Protein AF-A0A387BN02-F1 (afdb_monomer)

Solvent-accessible surface area (backbone atoms only — not comparable to full-atom values): 6716 Å² total; per-residue (Å²): 139,79,47,99,91,44,50,70,67,54,54,50,50,49,67,75,68,47,55,50,76,36,75,67,28,31,72,78,34,72,42,34,80,57,55,73,64,56,54,51,51,47,51,51,52,38,50,50,50,48,59,57,44,62,76,36,76,44,39,81,69,71,42,88,73,80,76,70,74,88,52,70,78,57,78,78,86,71,84,74,79,88,69,80,93,71,60,70,68,62,51,52,56,58,70,68,49,71,97,58,87,82,85,127

Secondary structure (DSSP, 8-state):
--BTTB-HHHHHHHHHHS-TTSHHHHHH-GGGGS-HHHHHHHHHHHHHHHHHHTTSHHHHTT-SPPPPPPPTT--------------HHHHHHHHHS-SS----

Structure (mmCIF, N/CA/C/O backbone):
data_AF-A0A387BN02-F1
#
_entry.id   AF-A0A387BN02-F1
#
loop_
_atom_site.group_PDB
_atom_site.id
_atom_site.type_symbol
_atom_site.label_atom_id
_atom_site.label_alt_id
_atom_site.label_comp_id
_atom_site.label_asym_id
_atom_site.label_entity_id
_atom_site.label_seq_id
_atom_site.pdbx_PDB_ins_code
_atom_site.Cartn_x
_atom_site.Cartn_y
_atom_site.Cartn_z
_atom_site.occupancy
_atom_site.B_iso_or_equiv
_atom_site.auth_seq_id
_atom_site.auth_comp_id
_atom_site.auth_asym_id
_atom_site.auth_atom_id
_atom_site.pdbx_PDB_model_num
ATOM 1 N N . MET A 1 1 ? 18.598 7.132 -33.944 1.00 47.81 1 MET A N 1
ATOM 2 C CA . MET A 1 1 ? 17.642 6.025 -33.724 1.00 47.81 1 MET A CA 1
ATOM 3 C C . MET A 1 1 ? 16.966 5.748 -35.059 1.00 47.81 1 MET A C 1
ATOM 5 O O . MET A 1 1 ? 16.330 6.658 -35.571 1.00 47.81 1 MET A O 1
ATOM 9 N N . GLY A 1 2 ? 17.218 4.589 -35.678 1.00 55.78 2 GLY A N 1
ATOM 10 C CA . GLY A 1 2 ? 16.940 4.344 -37.105 1.00 55.78 2 GLY A CA 1
ATOM 11 C C . GLY A 1 2 ? 18.195 4.359 -37.991 1.00 55.78 2 GLY A C 1
ATOM 12 O O . GLY A 1 2 ? 18.155 4.852 -39.112 1.00 55.78 2 GLY A O 1
ATOM 13 N N . THR A 1 3 ? 19.323 3.872 -37.471 1.00 62.56 3 THR A N 1
ATOM 14 C CA . THR A 1 3 ? 20.567 3.678 -38.235 1.00 62.56 3 THR A CA 1
ATOM 15 C C . THR A 1 3 ? 20.847 2.173 -38.372 1.00 62.56 3 THR A C 1
ATOM 17 O O . THR A 1 3 ? 20.287 1.397 -37.596 1.00 62.56 3 THR A O 1
ATOM 20 N N . PRO A 1 4 ? 21.699 1.719 -39.313 1.00 68.62 4 PRO A N 1
ATOM 21 C CA . PRO A 1 4 ? 21.951 0.288 -39.540 1.00 68.62 4 PRO A CA 1
ATOM 22 C C . PRO A 1 4 ? 22.462 -0.482 -38.310 1.00 68.62 4 PRO A C 1
ATOM 24 O O . PRO A 1 4 ? 22.396 -1.704 -38.286 1.00 68.62 4 PRO A O 1
ATOM 27 N N . GLN A 1 5 ? 22.984 0.222 -37.301 1.00 71.88 5 GLN A N 1
ATOM 28 C CA . GLN A 1 5 ? 23.555 -0.355 -36.082 1.00 71.88 5 GLN A CA 1
ATOM 29 C C . GLN A 1 5 ? 22.517 -0.644 -34.986 1.00 71.88 5 GLN A C 1
ATOM 31 O O . GLN A 1 5 ? 22.807 -1.419 -34.082 1.00 71.88 5 GLN A O 1
ATOM 36 N N . VAL A 1 6 ? 21.337 -0.012 -35.032 1.00 79.69 6 VAL A N 1
ATOM 37 C CA . VAL A 1 6 ? 20.256 -0.233 -34.059 1.00 79.69 6 VAL A CA 1
ATOM 38 C C . VAL A 1 6 ? 18.938 -0.271 -34.815 1.00 79.69 6 VAL A C 1
ATOM 40 O O . VAL A 1 6 ? 18.408 0.770 -35.227 1.00 79.69 6 VAL A O 1
ATOM 43 N N . SER A 1 7 ? 18.411 -1.478 -35.005 1.00 86.88 7 SER A N 1
ATOM 44 C CA . SER A 1 7 ? 17.123 -1.657 -35.659 1.00 86.88 7 SER A CA 1
ATOM 45 C C . SER A 1 7 ? 15.990 -1.205 -34.735 1.00 86.88 7 SER A C 1
ATOM 47 O O . SER A 1 7 ? 16.099 -1.214 -33.508 1.00 86.88 7 SER A O 1
ATOM 49 N N . TRP A 1 8 ? 14.841 -0.858 -35.314 1.00 83.12 8 TRP A N 1
ATOM 50 C CA . TRP A 1 8 ? 13.627 -0.598 -34.531 1.00 83.12 8 TRP A CA 1
ATOM 51 C C . TRP A 1 8 ? 13.207 -1.788 -33.665 1.00 83.12 8 TRP A C 1
ATOM 53 O O . TRP A 1 8 ? 12.593 -1.605 -32.616 1.00 83.12 8 TRP A O 1
ATOM 63 N N . ARG A 1 9 ? 13.573 -3.002 -34.084 1.00 87.06 9 ARG A N 1
ATOM 64 C CA . ARG A 1 9 ? 13.324 -4.226 -33.330 1.00 87.06 9 ARG A CA 1
ATOM 65 C C . ARG A 1 9 ? 14.180 -4.286 -32.065 1.00 87.06 9 ARG A C 1
ATOM 67 O O . ARG A 1 9 ? 13.671 -4.711 -31.036 1.00 87.06 9 ARG A O 1
ATOM 74 N N . ASP A 1 10 ? 15.414 -3.791 -32.123 1.00 86.75 10 ASP A N 1
ATOM 75 C CA . ASP A 1 10 ? 16.316 -3.713 -30.968 1.00 86.75 10 ASP A CA 1
ATOM 76 C C . ASP A 1 10 ? 15.850 -2.647 -29.976 1.00 86.75 10 ASP A C 1
ATOM 78 O O . ASP A 1 10 ? 15.849 -2.884 -28.773 1.00 86.75 10 ASP A O 1
ATOM 82 N N . VAL A 1 11 ? 15.365 -1.501 -30.469 1.00 83.38 11 VAL A N 1
ATOM 83 C CA . VAL A 1 11 ? 14.740 -0.478 -29.612 1.00 83.38 11 VAL A CA 1
ATOM 84 C C . VAL A 1 11 ? 13.518 -1.055 -28.908 1.00 83.38 11 VAL A C 1
ATOM 86 O O . VAL A 1 11 ? 13.389 -0.922 -27.694 1.00 83.38 11 VAL A O 1
ATOM 89 N N . TRP A 1 12 ? 12.642 -1.739 -29.647 1.00 85.06 12 TRP A N 1
ATOM 90 C CA . TRP A 1 12 ? 11.482 -2.390 -29.050 1.00 8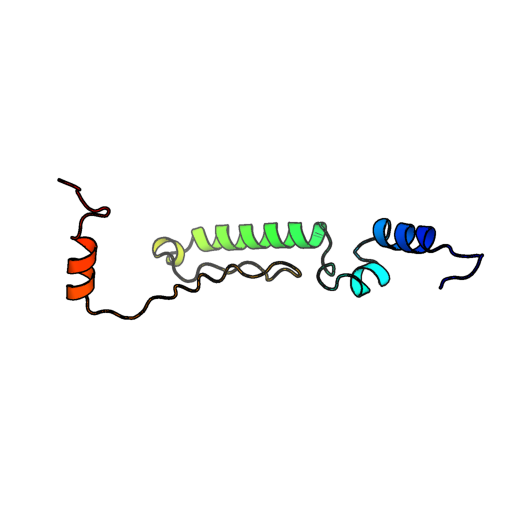5.06 12 TRP A CA 1
ATOM 91 C C . TRP A 1 12 ? 11.904 -3.435 -28.012 1.00 85.06 12 TRP A C 1
ATOM 93 O O . TRP A 1 12 ? 11.423 -3.3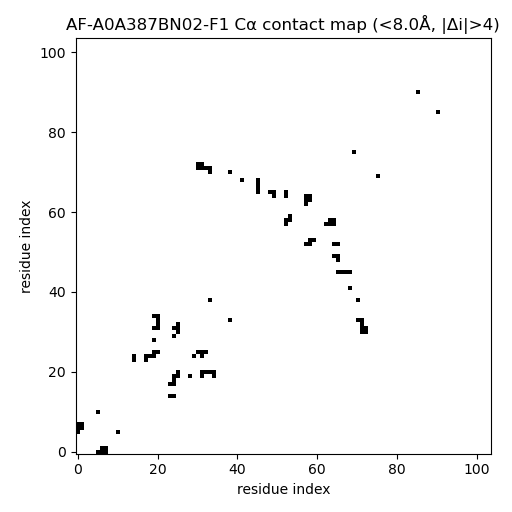82 -26.882 1.00 85.06 12 TRP A O 1
ATOM 103 N N . ALA A 1 13 ? 12.861 -4.308 -28.342 1.00 87.12 13 ALA A N 1
ATOM 104 C CA . ALA A 1 13 ? 13.393 -5.316 -27.427 1.00 87.12 13 ALA A CA 1
ATOM 105 C C . ALA A 1 13 ? 13.952 -4.684 -26.142 1.00 87.12 13 ALA A C 1
ATOM 107 O O . ALA A 1 13 ? 13.639 -5.150 -25.046 1.00 87.12 13 ALA A O 1
ATOM 108 N N . LEU A 1 14 ? 14.702 -3.585 -26.254 1.00 84.12 14 LEU A N 1
ATOM 109 C CA . LEU A 1 14 ? 15.203 -2.832 -25.104 1.00 84.12 14 LEU A CA 1
ATOM 110 C C . LEU A 1 14 ? 14.063 -2.273 -24.255 1.00 84.12 14 LEU A C 1
ATOM 112 O O . LEU A 1 14 ? 14.138 -2.359 -23.037 1.00 84.12 14 LEU A O 1
ATOM 116 N N . THR A 1 15 ? 12.991 -1.753 -24.860 1.00 81.62 15 THR A N 1
ATOM 117 C CA . THR A 1 15 ? 11.853 -1.215 -24.093 1.00 81.62 15 THR A CA 1
ATOM 118 C C . THR A 1 15 ? 11.068 -2.288 -23.339 1.00 81.62 15 THR A C 1
ATOM 120 O O . THR A 1 15 ? 10.639 -2.028 -22.220 1.00 81.62 15 THR A O 1
ATOM 123 N N . VAL A 1 16 ? 10.906 -3.495 -23.900 1.00 82.94 16 VAL A N 1
ATOM 124 C CA . VAL A 1 16 ? 10.143 -4.577 -23.241 1.00 82.94 16 VAL A CA 1
ATOM 125 C C . VAL A 1 16 ? 10.963 -5.389 -22.242 1.00 82.94 16 VAL A C 1
ATOM 127 O O . VAL A 1 16 ? 10.388 -5.996 -21.344 1.00 82.94 16 VAL A O 1
ATOM 130 N N . THR A 1 17 ? 12.290 -5.414 -22.386 1.00 85.75 17 THR A N 1
ATOM 131 C CA . THR A 1 17 ? 13.195 -6.123 -21.460 1.00 85.75 17 THR A CA 1
ATOM 132 C C . THR A 1 17 ? 13.800 -5.218 -20.391 1.00 85.75 17 THR A C 1
ATOM 134 O O . THR A 1 17 ? 14.447 -5.716 -19.470 1.00 85.75 17 THR A O 1
ATOM 137 N N . CYS A 1 18 ? 13.603 -3.901 -20.497 1.00 85.56 18 CYS A N 1
ATOM 138 C CA . CYS A 1 18 ? 14.121 -2.948 -19.528 1.00 85.56 18 CYS A CA 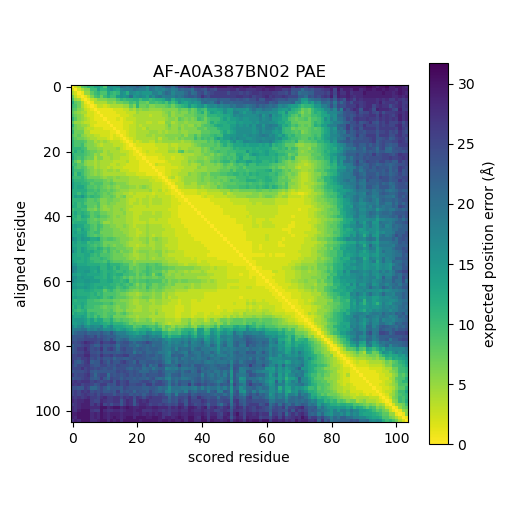1
ATOM 139 C C . CYS A 1 18 ? 13.572 -3.222 -18.126 1.00 85.56 18 CYS A C 1
ATOM 141 O O . CYS A 1 18 ? 12.382 -3.498 -17.965 1.00 85.56 18 CYS A O 1
ATOM 143 N N . ASP A 1 19 ? 14.414 -3.062 -17.103 1.00 83.88 19 ASP A N 1
ATOM 144 C CA . ASP A 1 19 ? 13.930 -3.023 -15.725 1.00 83.88 19 ASP A CA 1
ATOM 145 C C . ASP A 1 19 ? 12.933 -1.850 -15.583 1.00 83.88 19 ASP A C 1
ATOM 147 O O . ASP A 1 19 ? 13.296 -0.709 -15.908 1.00 83.88 19 ASP A O 1
ATOM 151 N N . PRO A 1 20 ? 11.698 -2.087 -15.102 1.00 80.62 20 PRO A N 1
ATOM 152 C CA . PRO A 1 20 ? 10.711 -1.036 -14.867 1.00 80.62 20 PRO A CA 1
ATOM 153 C C . PRO A 1 20 ? 11.204 0.104 -13.965 1.00 80.62 20 PRO A C 1
ATOM 155 O O . PRO A 1 20 ? 10.720 1.225 -14.104 1.00 80.62 20 PRO A O 1
ATOM 158 N N . GLN A 1 21 ? 12.152 -0.171 -13.060 1.00 82.06 21 GLN A N 1
ATOM 159 C CA . GLN A 1 21 ? 12.757 0.819 -12.155 1.00 82.06 21 GLN A CA 1
ATOM 160 C C . GLN A 1 21 ? 13.962 1.552 -12.764 1.00 82.06 21 GLN A C 1
ATOM 162 O O . GLN A 1 21 ? 14.518 2.457 -12.140 1.00 82.06 21 GLN A O 1
ATOM 167 N N . SER A 1 22 ? 14.414 1.164 -13.958 1.00 85.31 22 SER A N 1
ATOM 168 C CA . SER A 1 22 ? 15.508 1.866 -14.634 1.00 85.31 22 SER A CA 1
ATOM 169 C C . SER A 1 22 ? 15.082 3.286 -15.047 1.00 85.31 22 SER A C 1
ATOM 171 O O . SER A 1 22 ? 13.890 3.543 -15.236 1.00 85.31 22 SER A O 1
ATOM 173 N N . PRO A 1 23 ? 16.028 4.216 -15.284 1.00 85.12 23 PRO A N 1
ATOM 174 C CA . PRO A 1 23 ? 15.694 5.560 -15.761 1.00 85.12 23 PRO A CA 1
ATOM 175 C C . PRO A 1 23 ? 14.847 5.565 -17.043 1.00 85.12 23 PRO A C 1
ATOM 177 O O . PRO A 1 23 ? 13.974 6.416 -17.202 1.00 85.12 23 PRO A O 1
ATOM 180 N N . LEU A 1 24 ? 15.070 4.595 -17.940 1.00 86.06 24 LEU A N 1
ATOM 181 C CA . LEU A 1 24 ? 14.272 4.432 -19.156 1.00 86.06 24 LEU A CA 1
ATOM 182 C C . LEU A 1 24 ? 12.855 3.935 -18.833 1.00 86.06 24 LEU A C 1
ATOM 184 O O . LEU A 1 24 ? 11.887 4.476 -19.363 1.00 86.06 24 LEU A O 1
ATOM 188 N N . GLY A 1 25 ? 12.725 2.949 -17.941 1.00 84.88 25 GLY A N 1
ATOM 189 C CA . GLY A 1 25 ? 11.433 2.431 -17.483 1.00 84.88 25 GLY A CA 1
ATOM 190 C C . GLY A 1 25 ? 10.574 3.502 -16.805 1.00 84.88 25 GLY A C 1
ATOM 191 O O . GLY A 1 25 ? 9.390 3.628 -17.114 1.00 84.88 25 GLY A O 1
ATOM 192 N N . LEU A 1 26 ? 11.187 4.342 -15.968 1.00 85.56 26 LEU A N 1
ATOM 193 C CA . LEU A 1 26 ? 10.519 5.466 -15.306 1.00 85.56 26 LEU A CA 1
ATOM 194 C C . LEU A 1 26 ? 10.108 6.570 -16.284 1.00 85.56 26 LEU A C 1
ATOM 196 O O . LEU A 1 26 ? 9.035 7.152 -16.134 1.00 85.56 26 LEU A O 1
ATOM 200 N N . ALA A 1 27 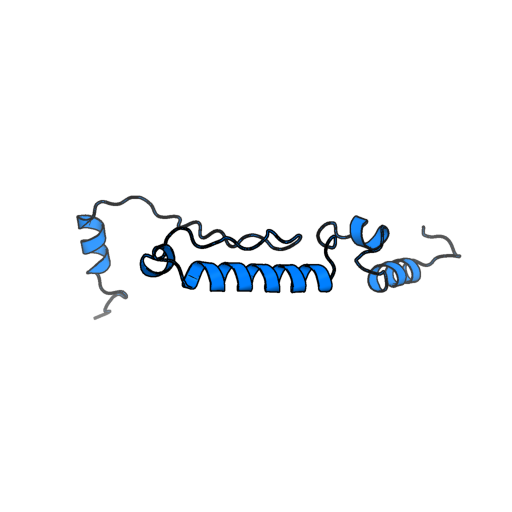? 10.929 6.847 -17.302 1.00 86.88 27 ALA A N 1
ATOM 201 C CA . ALA A 1 27 ? 10.581 7.805 -18.350 1.00 86.88 27 ALA A CA 1
ATOM 202 C C . ALA A 1 27 ? 9.395 7.323 -19.204 1.00 86.88 27 ALA A C 1
ATOM 204 O O . ALA A 1 27 ? 8.548 8.124 -19.595 1.00 86.88 27 ALA A O 1
ATOM 205 N N . LEU A 1 28 ? 9.320 6.016 -19.478 1.00 86.12 28 LEU A N 1
ATOM 206 C CA . LEU A 1 28 ? 8.225 5.400 -20.234 1.00 86.12 28 LEU A CA 1
ATOM 207 C C . LEU A 1 28 ? 6.946 5.238 -19.406 1.00 86.12 28 LEU A C 1
ATOM 209 O O . LEU A 1 28 ? 5.844 5.222 -19.953 1.00 86.12 28 LEU A O 1
ATOM 213 N N . SER A 1 29 ? 7.072 5.057 -18.096 1.00 84.19 29 SER A N 1
ATOM 214 C CA . SER A 1 29 ? 5.953 4.810 -17.192 1.00 84.19 29 SER A CA 1
ATOM 215 C C . SER A 1 29 ? 6.261 5.402 -15.816 1.00 84.19 29 SER A C 1
ATOM 217 O O . SER A 1 29 ? 6.807 4.709 -14.956 1.00 84.19 29 SER A O 1
ATOM 219 N N . PRO A 1 30 ? 5.876 6.667 -15.565 1.00 82.25 30 PRO A N 1
ATOM 220 C CA . PRO A 1 30 ? 6.149 7.342 -14.293 1.00 82.25 30 PRO A CA 1
ATOM 221 C C . PRO A 1 30 ? 5.393 6.724 -13.107 1.00 82.25 30 PRO A C 1
ATOM 223 O O . PRO A 1 30 ? 5.683 7.027 -11.955 1.00 82.25 30 PRO A O 1
ATOM 226 N N . ASP A 1 31 ? 4.441 5.828 -13.366 1.00 82.56 31 ASP A N 1
ATOM 227 C CA . ASP A 1 31 ? 3.758 5.038 -12.343 1.00 82.56 31 ASP A CA 1
ATOM 228 C C . ASP A 1 31 ? 4.620 3.887 -11.794 1.00 82.56 31 ASP A C 1
ATOM 230 O O . ASP A 1 31 ? 4.347 3.378 -10.707 1.00 82.56 31 ASP A O 1
ATOM 234 N N . ASN A 1 32 ? 5.701 3.514 -12.487 1.00 83.44 32 ASN A N 1
ATOM 235 C CA . ASN A 1 32 ? 6.624 2.461 -12.066 1.00 83.44 32 ASN A CA 1
ATOM 236 C C . ASN A 1 32 ? 7.665 2.956 -11.056 1.00 83.44 32 ASN A C 1
ATOM 238 O O . ASN A 1 32 ? 8.706 2.342 -10.924 1.00 83.44 32 ASN A O 1
ATOM 242 N N . VAL A 1 33 ? 7.434 4.039 -10.313 1.00 87.50 33 VAL A N 1
ATOM 243 C CA . VAL A 1 33 ? 8.383 4.484 -9.266 1.00 87.50 33 VAL A CA 1
ATOM 244 C C . VAL A 1 33 ? 8.493 3.467 -8.126 1.00 87.50 33 VAL A C 1
ATOM 246 O O . VAL A 1 33 ? 9.468 3.465 -7.382 1.00 87.50 33 VAL A O 1
ATOM 249 N N . TRP A 1 34 ? 7.477 2.620 -7.950 1.00 89.69 34 TRP A N 1
ATOM 250 C CA . TRP A 1 34 ? 7.482 1.561 -6.947 1.00 89.69 34 TRP A CA 1
ATOM 251 C C . TRP A 1 34 ? 7.678 0.201 -7.596 1.00 89.69 34 TRP A C 1
ATOM 253 O O . TRP A 1 34 ? 6.909 -0.187 -8.480 1.00 89.69 34 TRP A O 1
ATOM 263 N N . GLY A 1 35 ? 8.650 -0.550 -7.085 1.00 88.12 35 GLY A N 1
ATOM 264 C CA . GLY A 1 35 ? 8.803 -1.962 -7.379 1.00 88.12 35 GLY A CA 1
ATOM 265 C C . GLY A 1 35 ? 7.825 -2.825 -6.580 1.00 88.12 35 GLY A C 1
ATOM 266 O O . GLY A 1 35 ? 7.026 -2.363 -5.760 1.00 88.12 35 GLY A O 1
ATOM 267 N N . LEU A 1 36 ? 7.901 -4.138 -6.802 1.00 89.38 36 LEU A N 1
ATOM 268 C CA . LEU A 1 36 ? 7.055 -5.111 -6.106 1.00 89.38 36 LEU A CA 1
ATOM 269 C C . LEU A 1 36 ? 7.240 -5.057 -4.580 1.00 89.38 36 LEU A C 1
ATOM 271 O O . LEU A 1 36 ? 6.277 -5.215 -3.833 1.00 89.38 36 LEU A O 1
ATOM 275 N N . ARG A 1 37 ? 8.466 -4.821 -4.105 1.00 93.25 37 ARG A N 1
ATOM 276 C CA . ARG A 1 37 ? 8.776 -4.798 -2.669 1.00 93.25 37 ARG A CA 1
ATOM 277 C C . ARG A 1 37 ? 8.069 -3.643 -1.972 1.00 93.25 37 ARG A C 1
ATOM 279 O O . ARG A 1 37 ? 7.428 -3.861 -0.951 1.00 93.25 37 ARG A O 1
ATOM 286 N N . GLU A 1 38 ? 8.117 -2.450 -2.549 1.00 93.81 38 GLU A N 1
ATOM 287 C CA . GLU A 1 38 ? 7.469 -1.248 -2.022 1.00 93.81 38 GLU A CA 1
ATOM 288 C C . GLU A 1 38 ? 5.947 -1.430 -1.985 1.00 93.81 38 GLU A C 1
ATOM 290 O O . GLU A 1 38 ? 5.298 -1.104 -0.990 1.00 93.81 38 GLU A O 1
ATOM 295 N N . GLN A 1 39 ? 5.380 -2.047 -3.027 1.00 92.50 39 GLN A N 1
ATOM 296 C CA . GLN A 1 39 ? 3.956 -2.385 -3.088 1.00 92.50 39 GLN A CA 1
ATOM 297 C C . GLN A 1 39 ? 3.534 -3.365 -1.983 1.00 92.50 39 GLN A C 1
ATOM 299 O O . GLN A 1 39 ? 2.486 -3.182 -1.353 1.00 92.50 39 GLN A O 1
ATOM 304 N N . LEU A 1 40 ? 4.341 -4.401 -1.734 1.00 94.56 40 LEU A N 1
ATOM 305 C CA . LEU A 1 40 ? 4.078 -5.401 -0.696 1.00 94.56 40 LEU A CA 1
ATOM 306 C C . LEU A 1 40 ? 4.274 -4.831 0.712 1.00 94.56 40 LEU A C 1
ATOM 308 O O . LEU A 1 40 ? 3.453 -5.085 1.592 1.00 94.56 40 LEU A O 1
ATOM 312 N N . LEU A 1 41 ? 5.305 -4.012 0.922 1.00 96.56 41 LEU A N 1
ATOM 313 C CA . LEU A 1 41 ? 5.536 -3.326 2.193 1.00 96.56 41 LEU A CA 1
ATOM 314 C C . LEU A 1 41 ? 4.398 -2.359 2.515 1.00 96.56 41 LEU A C 1
ATOM 316 O O . LEU A 1 41 ? 3.891 -2.361 3.636 1.00 96.56 41 LEU A O 1
ATOM 320 N N . ALA A 1 42 ? 3.931 -1.587 1.532 1.00 95.69 42 ALA A N 1
ATOM 321 C CA . ALA A 1 42 ? 2.765 -0.734 1.717 1.00 95.69 42 ALA A CA 1
ATOM 322 C C . ALA A 1 42 ? 1.521 -1.553 2.088 1.00 95.69 42 ALA A C 1
ATOM 324 O O . ALA A 1 42 ? 0.805 -1.179 3.012 1.00 95.69 42 ALA A O 1
ATOM 325 N N . ALA A 1 43 ? 1.299 -2.704 1.441 1.00 95.06 43 ALA A N 1
ATOM 326 C CA . ALA A 1 43 ? 0.195 -3.601 1.787 1.00 95.06 43 ALA A CA 1
ATOM 327 C C . ALA A 1 43 ? 0.292 -4.141 3.222 1.00 95.06 43 ALA A C 1
ATOM 329 O O . ALA A 1 43 ? -0.718 -4.182 3.925 1.00 95.06 43 ALA A O 1
ATOM 330 N N . ALA A 1 44 ? 1.494 -4.499 3.678 1.00 97.62 44 ALA A N 1
ATOM 331 C CA . ALA A 1 44 ? 1.719 -4.923 5.055 1.00 97.62 44 ALA A CA 1
ATOM 332 C C . ALA A 1 44 ? 1.397 -3.796 6.050 1.00 97.62 44 ALA A C 1
ATOM 334 O O . ALA A 1 44 ? 0.668 -4.012 7.018 1.00 97.62 44 ALA A O 1
ATOM 335 N N . VAL A 1 45 ? 1.868 -2.572 5.789 1.00 97.50 45 VAL A N 1
ATOM 336 C CA . VAL A 1 45 ? 1.581 -1.408 6.644 1.00 97.50 45 VAL A CA 1
ATOM 337 C C . VAL A 1 45 ? 0.087 -1.070 6.657 1.00 97.50 45 VAL A C 1
ATOM 339 O O . VAL A 1 45 ? -0.464 -0.780 7.719 1.00 97.50 45 VAL A O 1
ATOM 342 N N . ASP A 1 46 ? -0.587 -1.140 5.508 1.00 96.50 46 ASP A N 1
ATOM 343 C CA . ASP A 1 46 ? -2.034 -0.929 5.401 1.00 96.50 46 ASP A CA 1
ATOM 344 C C . ASP A 1 46 ? -2.809 -1.942 6.264 1.00 96.50 46 ASP A C 1
ATOM 346 O O . ASP A 1 46 ? -3.714 -1.561 7.013 1.00 96.50 46 ASP A O 1
ATOM 350 N N . ALA A 1 47 ? -2.423 -3.222 6.213 1.00 97.00 47 ALA A N 1
ATOM 351 C CA . ALA A 1 47 ? -3.022 -4.280 7.023 1.00 97.00 47 ALA A CA 1
ATOM 352 C C . ALA A 1 47 ? -2.780 -4.065 8.526 1.00 97.00 47 ALA A C 1
ATOM 354 O O . ALA A 1 47 ? -3.714 -4.176 9.320 1.00 97.00 47 ALA A O 1
ATOM 355 N N . LEU A 1 48 ? -1.563 -3.684 8.921 1.00 97.44 48 LEU A N 1
ATOM 356 C CA . LEU A 1 48 ? -1.226 -3.393 10.319 1.00 97.44 48 LEU A CA 1
ATOM 357 C C . LEU A 1 48 ? -2.035 -2.216 10.874 1.00 97.44 48 LEU A C 1
ATOM 359 O O . LEU A 1 48 ? -2.573 -2.300 11.977 1.00 97.44 48 LEU A O 1
ATOM 363 N N . ARG A 1 49 ? -2.184 -1.136 10.099 1.00 97.00 49 ARG A N 1
ATOM 364 C CA . ARG A 1 49 ? -3.022 0.011 10.486 1.00 97.00 49 ARG A CA 1
ATOM 365 C C . ARG A 1 49 ? -4.476 -0.397 10.689 1.00 97.00 49 ARG A C 1
ATOM 367 O O . ARG A 1 49 ? -5.108 0.070 11.632 1.00 97.00 49 ARG A O 1
ATOM 374 N N . LEU A 1 50 ? -5.002 -1.262 9.820 1.00 96.62 50 LEU A N 1
ATOM 375 C CA . LEU A 1 50 ? -6.360 -1.7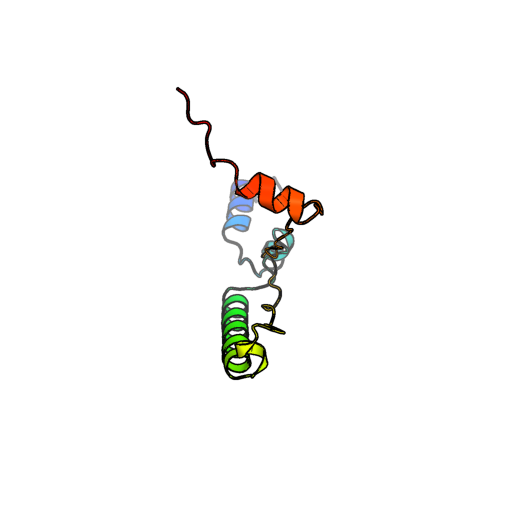87 9.950 1.00 96.62 50 LEU A CA 1
ATOM 376 C C . LEU A 1 50 ? -6.522 -2.668 11.190 1.00 96.62 50 LEU A C 1
ATOM 378 O O . LEU A 1 50 ? -7.510 -2.505 11.897 1.00 96.62 50 LEU A O 1
ATOM 382 N N . LEU A 1 51 ? -5.566 -3.554 11.475 1.00 96.81 51 LEU A N 1
ATOM 383 C CA . LEU A 1 51 ? -5.582 -4.407 12.670 1.00 96.81 51 LEU A CA 1
ATOM 384 C C . LEU A 1 51 ? -5.518 -3.590 13.960 1.00 96.81 51 LEU A C 1
ATOM 386 O O . LEU A 1 51 ? -6.209 -3.895 14.929 1.00 96.81 51 LEU A O 1
ATOM 390 N N . TRP A 1 52 ? -4.701 -2.539 13.977 1.00 96.62 52 TRP A N 1
ATOM 391 C CA . TRP A 1 52 ? -4.623 -1.650 15.127 1.00 96.62 52 TRP A CA 1
ATOM 392 C C . TRP A 1 52 ? -5.913 -0.845 15.304 1.00 96.62 52 TRP A C 1
ATOM 394 O O . TRP A 1 52 ? -6.474 -0.817 16.394 1.00 96.62 52 TRP A O 1
ATOM 404 N N . TRP A 1 53 ? -6.446 -0.274 14.219 1.00 97.38 53 TRP A N 1
ATOM 405 C CA . TRP A 1 53 ? -7.737 0.415 14.239 1.00 97.38 53 TRP A CA 1
ATOM 406 C C . TRP A 1 53 ? -8.875 -0.498 14.707 1.00 97.38 53 TRP A C 1
ATOM 408 O O . TRP A 1 53 ? -9.686 -0.064 15.519 1.00 97.38 53 TRP A O 1
ATOM 418 N N . ALA A 1 54 ? -8.910 -1.757 14.261 1.00 96.06 54 ALA A N 1
ATOM 419 C CA . ALA A 1 54 ? -9.954 -2.724 14.606 1.00 96.06 54 ALA A CA 1
ATOM 420 C C . ALA A 1 54 ? -10.084 -2.989 16.117 1.00 96.06 54 ALA A C 1
ATOM 422 O O . ALA A 1 54 ? -11.120 -3.472 16.560 1.00 96.06 54 ALA A O 1
ATOM 423 N N . GLN A 1 55 ? -9.058 -2.656 16.902 1.00 96.06 55 GLN A N 1
ATOM 424 C CA . GLN A 1 55 ? -9.046 -2.797 18.360 1.00 96.06 55 GLN A CA 1
ATOM 425 C C . GLN A 1 55 ? -9.517 -1.532 19.098 1.00 96.06 55 GLN A C 1
ATOM 427 O O . GLN A 1 55 ? -9.477 -1.479 20.324 1.00 96.06 55 GLN A O 1
ATOM 432 N N . THR A 1 56 ? -9.936 -0.489 18.378 1.00 96.38 56 THR A N 1
ATOM 433 C CA . THR A 1 56 ? -10.360 0.793 18.961 1.00 96.38 56 THR A CA 1
ATOM 434 C C . THR A 1 56 ? -11.884 0.909 19.042 1.00 96.38 56 THR A C 1
ATOM 436 O O . THR A 1 56 ? -12.605 0.346 18.220 1.00 96.38 56 THR A O 1
ATOM 439 N N . ALA A 1 57 ? -12.390 1.739 19.960 1.00 95.38 57 ALA A N 1
ATOM 440 C CA . ALA A 1 57 ? -13.819 2.081 20.029 1.00 95.38 57 ALA A CA 1
ATOM 441 C C . ALA A 1 57 ? -14.337 2.772 18.748 1.00 95.38 57 ALA A C 1
ATOM 443 O O . ALA A 1 57 ? -15.529 2.736 18.434 1.00 95.38 57 ALA A O 1
ATOM 444 N N . ASP A 1 58 ? -13.442 3.400 17.981 1.00 93.88 58 ASP A N 1
ATOM 445 C CA . ASP A 1 58 ? -13.775 3.964 16.676 1.00 93.88 58 ASP A CA 1
ATOM 446 C C . ASP A 1 58 ? -14.135 2.872 15.663 1.00 93.88 58 ASP A C 1
ATOM 448 O O . ASP A 1 58 ? -15.025 3.090 14.837 1.00 93.88 58 ASP A O 1
ATOM 452 N N . ALA A 1 59 ? -13.519 1.688 15.739 1.00 93.44 59 ALA A N 1
ATOM 453 C CA . ALA A 1 59 ? -13.867 0.572 14.866 1.00 93.44 59 ALA A CA 1
ATOM 454 C C . ALA A 1 59 ? -15.255 0.003 15.154 1.00 93.44 59 ALA A C 1
ATOM 456 O O . ALA A 1 59 ? -15.989 -0.270 14.204 1.00 93.44 59 ALA A O 1
ATOM 457 N N . GLU A 1 60 ? -15.665 -0.071 16.424 1.00 93.94 60 GLU A N 1
ATOM 458 C CA . GLU A 1 60 ? -17.031 -0.474 16.802 1.00 93.94 60 GLU A CA 1
ATOM 459 C C . GLU A 1 60 ? -18.088 0.421 16.144 1.00 93.94 60 GLU A C 1
ATOM 461 O O . GLU A 1 60 ? -19.147 -0.037 15.720 1.00 93.94 60 GLU A O 1
ATOM 466 N N . LYS A 1 61 ? -17.778 1.715 16.016 1.00 94.94 61 LYS A N 1
ATOM 467 C CA . LYS A 1 61 ? -18.654 2.719 15.396 1.00 94.94 61 LYS A CA 1
ATOM 468 C C . LYS A 1 61 ? -18.349 2.949 13.914 1.00 94.94 61 LYS A C 1
ATOM 470 O O . LYS A 1 61 ? -18.957 3.833 13.308 1.00 94.94 61 LYS A O 1
ATOM 475 N N . ASN A 1 62 ? -17.418 2.187 13.338 1.00 91.44 62 ASN A N 1
ATOM 476 C CA . ASN A 1 62 ? -16.919 2.325 11.969 1.00 91.44 62 ASN A CA 1
ATOM 477 C C . ASN A 1 62 ? -16.505 3.770 11.602 1.00 91.44 62 ASN A C 1
ATOM 479 O O . ASN A 1 62 ? -16.824 4.287 10.528 1.00 91.44 62 ASN A O 1
ATOM 483 N N . ARG A 1 63 ? -15.809 4.451 12.514 1.00 92.88 63 ARG A N 1
ATOM 484 C CA . ARG A 1 63 ? -15.313 5.825 12.351 1.00 92.88 63 ARG A CA 1
ATOM 485 C C . ARG A 1 63 ? -13.810 5.828 12.118 1.00 92.88 63 ARG A C 1
ATOM 487 O O . ARG A 1 63 ? -13.113 4.894 12.496 1.00 92.88 63 ARG A O 1
ATOM 494 N N . ASN A 1 64 ? -13.317 6.887 11.475 1.00 91.81 64 ASN A N 1
ATOM 495 C CA . ASN A 1 64 ? -11.884 7.163 11.313 1.00 91.81 64 ASN A CA 1
ATOM 496 C C . ASN A 1 64 ? -11.056 5.996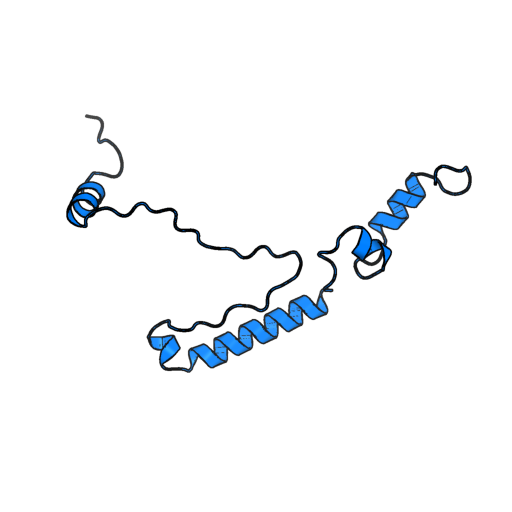 10.742 1.00 91.81 64 ASN A C 1
ATOM 498 O O . ASN A 1 64 ? -9.868 5.872 11.034 1.00 91.81 64 ASN A O 1
ATOM 502 N N . ARG A 1 65 ? -11.666 5.142 9.905 1.00 93.00 65 ARG A N 1
ATOM 503 C CA . ARG A 1 65 ? -10.968 4.002 9.305 1.00 93.00 65 ARG A CA 1
ATOM 504 C C . ARG A 1 65 ? -9.740 4.494 8.524 1.00 93.00 65 ARG A C 1
ATOM 506 O O . ARG A 1 65 ? -9.889 5.375 7.666 1.00 93.00 65 ARG A O 1
ATOM 513 N N . PRO A 1 66 ? -8.543 3.936 8.777 1.00 94.25 66 PRO A N 1
ATOM 514 C CA . PRO A 1 66 ? -7.325 4.402 8.136 1.00 94.25 66 PRO A CA 1
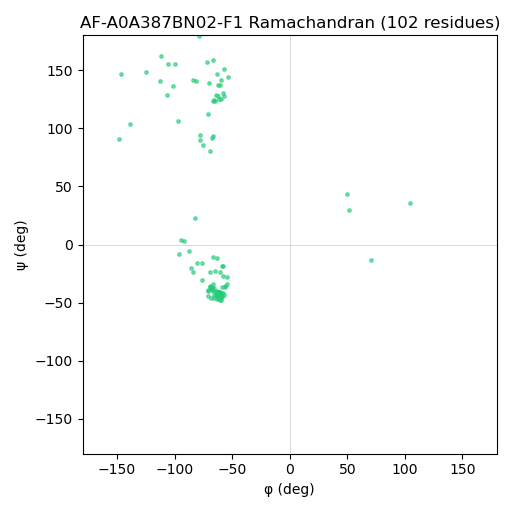ATOM 515 C C . PRO A 1 66 ? -7.400 4.202 6.623 1.00 94.25 66 PRO A C 1
ATOM 517 O O . PRO A 1 66 ? -7.854 3.169 6.123 1.00 94.25 66 PRO A O 1
ATOM 520 N N . LYS A 1 67 ? -6.944 5.217 5.888 1.00 91.69 67 LYS A N 1
ATOM 521 C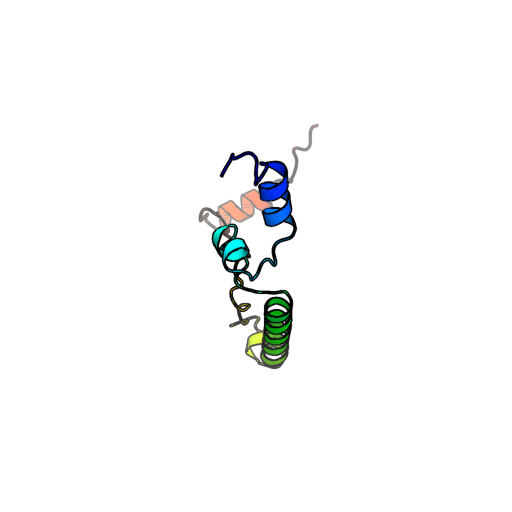 CA . LYS A 1 67 ? -6.829 5.155 4.430 1.00 91.69 67 LYS A CA 1
ATOM 522 C C . LYS A 1 67 ? -5.537 4.416 4.055 1.00 91.69 67 LYS A C 1
ATOM 524 O O . LYS A 1 67 ? -4.514 4.664 4.702 1.00 91.69 67 LYS A O 1
ATOM 529 N N . PRO A 1 68 ? -5.562 3.569 3.011 1.00 91.69 68 PRO A N 1
ATOM 530 C CA . PRO A 1 68 ? -4.350 2.959 2.481 1.00 91.69 68 PRO A CA 1
ATOM 531 C C . PRO A 1 68 ? -3.318 4.007 2.058 1.00 91.69 68 PRO A C 1
ATOM 533 O O . PRO A 1 68 ? -3.683 5.115 1.642 1.00 91.69 68 PRO A O 1
ATOM 536 N N . ILE A 1 69 ? -2.038 3.647 2.131 1.00 92.62 69 ILE A N 1
ATOM 537 C CA . ILE A 1 69 ? -0.943 4.460 1.597 1.00 92.62 69 ILE A CA 1
ATOM 538 C C . ILE A 1 69 ? -1.195 4.681 0.093 1.00 92.62 69 ILE A C 1
ATOM 540 O O . ILE A 1 69 ? -1.491 3.722 -0.625 1.00 92.62 69 ILE A O 1
ATOM 544 N N . PRO A 1 70 ? -1.131 5.929 -0.409 1.00 90.69 70 PRO A N 1
ATOM 545 C CA . PRO A 1 70 ? -1.325 6.200 -1.828 1.00 90.69 70 PRO A CA 1
ATOM 546 C C . PRO A 1 70 ? -0.202 5.553 -2.646 1.00 90.69 70 PRO A C 1
ATOM 548 O O . PRO A 1 70 ? 0.971 5.830 -2.411 1.00 90.69 70 PRO A O 1
ATOM 551 N N . ARG A 1 71 ? -0.577 4.700 -3.604 1.00 89.25 71 ARG A N 1
ATOM 552 C CA . ARG A 1 71 ? 0.356 3.970 -4.472 1.00 89.25 71 ARG A CA 1
ATOM 553 C C . ARG A 1 71 ? 0.433 4.644 -5.847 1.00 89.25 71 ARG A C 1
ATOM 555 O O . ARG A 1 71 ? -0.628 4.971 -6.391 1.00 89.25 71 ARG A O 1
ATOM 562 N N . PRO A 1 72 ? 1.633 4.819 -6.425 1.00 89.56 72 PRO A N 1
ATOM 563 C CA . PRO A 1 72 ? 1.793 5.187 -7.833 1.00 89.56 72 PRO A CA 1
ATOM 564 C C . PRO A 1 72 ? 1.036 4.214 -8.753 1.00 89.56 72 PRO A C 1
ATOM 566 O O . PRO A 1 72 ? 0.908 3.033 -8.424 1.00 89.56 72 PRO A O 1
ATOM 569 N N . GLY A 1 73 ? 0.457 4.707 -9.852 1.00 82.88 73 GLY A N 1
ATOM 570 C CA . GLY A 1 73 ? -0.341 3.905 -10.793 1.00 82.88 73 GLY A CA 1
ATOM 571 C C . GLY A 1 73 ? -1.713 3.422 -10.308 1.00 82.88 73 GLY A C 1
ATOM 572 O O . GLY A 1 73 ? -2.544 3.016 -11.121 1.00 82.88 73 GLY A O 1
ATOM 573 N N . VAL A 1 74 ? -2.020 3.495 -9.007 1.00 82.12 74 VAL A N 1
ATOM 574 C CA . VAL A 1 74 ? -3.313 3.044 -8.472 1.00 82.12 74 VAL A CA 1
ATOM 575 C C . VAL A 1 74 ? -4.257 4.229 -8.309 1.00 82.12 74 VAL A C 1
ATOM 577 O O . VAL A 1 74 ? -4.155 5.029 -7.375 1.00 82.12 74 VAL A O 1
ATOM 580 N N . LYS A 1 75 ? -5.247 4.322 -9.201 1.00 76.50 75 LYS A N 1
ATOM 581 C CA . LYS A 1 75 ? -6.338 5.292 -9.054 1.00 76.50 75 LYS A CA 1
ATOM 582 C C . LYS A 1 75 ? -7.138 4.970 -7.791 1.00 76.50 75 LYS A C 1
ATOM 584 O O . LYS A 1 75 ? -7.587 3.842 -7.595 1.00 76.50 75 LYS A O 1
ATOM 589 N N . LYS A 1 76 ? -7.353 5.973 -6.934 1.00 68.50 76 LYS A N 1
ATOM 590 C CA . LYS A 1 76 ? -8.222 5.821 -5.760 1.00 68.50 76 LYS A CA 1
ATOM 591 C C . LYS A 1 76 ? -9.636 5.497 -6.241 1.00 68.50 76 LYS A C 1
ATOM 593 O O . LYS A 1 76 ? -10.211 6.269 -7.006 1.00 68.50 76 LYS A O 1
ATOM 598 N N . ALA A 1 77 ? -10.211 4.401 -5.752 1.00 60.59 77 ALA A N 1
ATOM 599 C CA . ALA A 1 77 ? -11.631 4.119 -5.914 1.00 60.59 77 ALA A CA 1
ATOM 600 C C . ALA A 1 77 ? -12.435 5.118 -5.064 1.00 60.59 77 ALA A C 1
ATOM 602 O O . ALA A 1 77 ? -12.830 4.842 -3.932 1.00 60.59 77 ALA A O 1
ATOM 603 N N . GLY A 1 78 ? -12.618 6.333 -5.576 1.00 58.72 78 GLY A N 1
ATOM 604 C CA . GLY A 1 78 ? -13.564 7.276 -5.007 1.00 58.72 78 GLY A CA 1
ATOM 605 C C . GLY A 1 78 ? -14.969 6.777 -5.308 1.00 58.72 7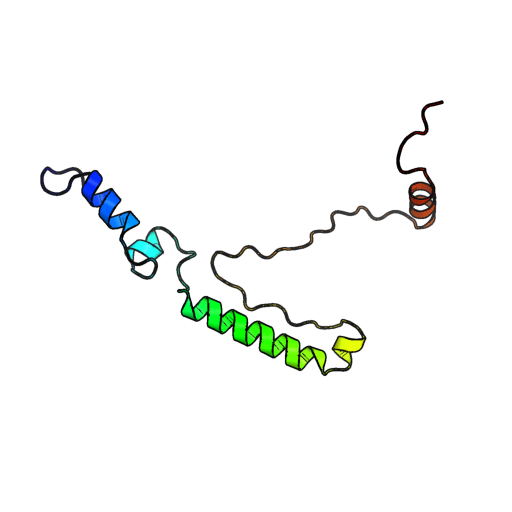8 GLY A C 1
ATOM 606 O O . GLY A 1 78 ? -15.383 6.786 -6.464 1.00 58.72 78 GLY A O 1
ATOM 607 N N . ARG A 1 79 ? -15.725 6.360 -4.286 1.00 58.25 79 ARG A N 1
ATOM 608 C CA . ARG A 1 79 ? -17.185 6.309 -4.413 1.00 58.25 79 ARG A CA 1
ATOM 609 C C . ARG A 1 79 ? -17.675 7.747 -4.510 1.00 58.25 79 ARG A C 1
ATOM 611 O O . ARG A 1 79 ? -17.916 8.403 -3.502 1.00 58.25 79 ARG A O 1
ATOM 618 N N . THR A 1 80 ? -17.791 8.251 -5.728 1.00 55.88 80 THR A N 1
ATOM 619 C CA . THR A 1 80 ? -18.633 9.406 -6.000 1.00 55.88 80 THR A CA 1
ATOM 620 C C . THR A 1 80 ? -20.065 8.889 -6.047 1.00 55.88 80 THR A C 1
ATOM 622 O O . THR A 1 80 ? -20.558 8.456 -7.084 1.00 55.88 80 THR A O 1
ATOM 625 N N . THR A 1 81 ? -20.750 8.877 -4.902 1.00 59.97 81 THR A N 1
ATOM 626 C CA . THR A 1 81 ? -22.208 8.725 -4.919 1.00 59.97 81 THR A CA 1
ATOM 627 C C . THR A 1 81 ? -22.770 9.986 -5.571 1.00 59.97 81 THR A C 1
ATOM 629 O O . THR A 1 81 ? -22.946 11.008 -4.913 1.00 59.97 81 THR A O 1
ATOM 632 N N . ARG A 1 82 ? -22.991 9.948 -6.889 1.00 62.75 82 ARG A N 1
ATOM 633 C CA . ARG A 1 82 ? -23.774 10.964 -7.598 1.00 62.75 82 ARG A CA 1
ATOM 634 C C . ARG A 1 82 ? -25.244 10.707 -7.282 1.00 62.75 82 ARG A C 1
ATOM 636 O O . ARG A 1 82 ? -25.914 9.976 -7.998 1.00 62.75 82 ARG A O 1
ATOM 643 N N . GLY A 1 83 ? -25.710 11.255 -6.168 1.00 69.50 83 GLY A N 1
ATOM 644 C CA . GLY A 1 83 ? -27.126 11.319 -5.821 1.00 69.50 83 GLY A CA 1
ATOM 645 C C . GLY A 1 83 ? -27.586 12.770 -5.851 1.00 69.50 83 GLY A C 1
ATOM 646 O O . GLY A 1 83 ? -26.842 13.656 -5.433 1.00 69.50 83 GLY A O 1
ATOM 647 N N . GLN A 1 84 ? -28.791 13.020 -6.352 1.00 76.06 84 GLN A N 1
ATOM 648 C CA . GLN A 1 84 ? -29.462 14.294 -6.110 1.00 76.06 84 GLN A CA 1
ATOM 649 C C . GLN A 1 84 ? -30.171 14.217 -4.757 1.00 76.06 84 GLN A C 1
ATOM 651 O O . GLN A 1 84 ? -30.703 13.168 -4.392 1.00 76.06 84 GLN A O 1
ATOM 656 N N . ALA A 1 85 ? -30.149 15.309 -3.996 1.00 76.88 85 ALA A N 1
ATOM 657 C CA . ALA A 1 85 ? -30.912 15.385 -2.759 1.00 76.88 85 ALA A CA 1
ATOM 658 C C . ALA A 1 85 ? -32.408 15.375 -3.102 1.00 76.88 85 ALA A C 1
ATOM 660 O O . ALA A 1 85 ? -32.869 16.223 -3.863 1.00 76.88 85 ALA A O 1
ATOM 661 N N . MET A 1 86 ? -33.154 14.424 -2.540 1.00 84.44 86 MET A N 1
ATOM 662 C CA . MET A 1 86 ? -34.611 14.369 -2.641 1.00 84.44 86 MET A CA 1
ATOM 663 C C . MET A 1 86 ? -35.230 14.313 -1.238 1.00 84.44 86 MET A C 1
ATOM 665 O O . MET A 1 86 ? -34.611 13.757 -0.324 1.00 84.44 86 MET A O 1
ATOM 669 N N . PRO A 1 87 ? -36.431 14.879 -1.036 1.00 90.75 87 PRO A N 1
ATOM 670 C CA . PRO A 1 87 ? -37.133 14.787 0.237 1.00 90.75 87 PRO A CA 1
ATOM 671 C C . PRO A 1 87 ? -37.496 13.331 0.572 1.00 90.75 87 PRO A C 1
ATOM 673 O O . PRO A 1 87 ? -37.792 12.525 -0.311 1.00 90.75 87 PRO A O 1
ATOM 676 N N . LEU A 1 88 ? -37.491 13.001 1.870 1.00 84.94 88 LEU A N 1
ATOM 677 C CA . LEU A 1 88 ? -37.676 11.634 2.382 1.00 84.94 88 LEU A CA 1
ATOM 678 C C . LEU A 1 88 ? -38.980 10.979 1.898 1.00 84.94 88 LEU A C 1
ATOM 680 O O . LEU A 1 88 ? -39.004 9.779 1.634 1.00 84.94 88 LEU A O 1
ATOM 684 N N . GLU A 1 89 ? -40.050 11.759 1.764 1.00 89.62 89 GLU A N 1
ATOM 685 C CA . GLU A 1 89 ? -41.350 11.260 1.307 1.00 89.62 89 GLU A CA 1
ATOM 686 C C . GLU A 1 89 ? -41.324 10.816 -0.159 1.00 89.62 89 GLU A C 1
ATOM 688 O O . GLU A 1 89 ? -41.856 9.759 -0.499 1.00 89.62 89 GLU A O 1
ATOM 693 N N . GLU A 1 90 ? -40.616 11.553 -1.014 1.00 87.06 90 GLU A N 1
ATOM 694 C CA . GLU A 1 90 ? -40.455 11.186 -2.422 1.00 87.06 90 GLU A CA 1
ATOM 695 C C . GLU A 1 90 ? -39.577 9.930 -2.562 1.00 87.06 90 GLU A C 1
ATOM 697 O O . GLU A 1 90 ? -39.859 9.053 -3.378 1.00 87.06 90 GLU A O 1
ATOM 702 N N . LEU A 1 91 ? -38.558 9.782 -1.705 1.00 86.56 91 LEU A N 1
ATOM 703 C CA . LEU A 1 91 ? -37.729 8.574 -1.660 1.00 86.56 91 LEU A CA 1
ATOM 704 C C . LEU A 1 91 ? -38.556 7.340 -1.274 1.00 86.56 91 LEU A C 1
ATOM 706 O O . LEU A 1 91 ? -38.454 6.300 -1.924 1.00 86.56 91 LEU A O 1
ATOM 710 N N . LYS A 1 92 ? -39.389 7.448 -0.231 1.00 88.06 92 LYS A N 1
ATOM 711 C CA . LYS A 1 92 ? -40.280 6.358 0.202 1.00 88.06 92 LYS A CA 1
ATOM 712 C C . LYS A 1 92 ? -41.240 5.950 -0.909 1.00 88.06 92 LYS A C 1
ATOM 714 O O . LYS A 1 92 ? -41.417 4.758 -1.145 1.00 88.06 92 LYS A O 1
ATOM 719 N N . ARG A 1 93 ? -41.822 6.929 -1.607 1.00 88.88 93 ARG A N 1
ATOM 720 C CA . ARG A 1 93 ? -42.707 6.687 -2.751 1.00 88.88 93 ARG A CA 1
ATOM 721 C C . ARG A 1 93 ? -41.989 5.912 -3.856 1.00 88.88 93 ARG A C 1
ATOM 723 O O . ARG A 1 93 ? -42.547 4.943 -4.358 1.00 88.88 93 ARG A O 1
ATOM 730 N N . GLN A 1 94 ? -40.757 6.286 -4.199 1.00 85.31 94 GLN A N 1
ATOM 731 C CA . GLN A 1 94 ? -39.988 5.559 -5.212 1.00 85.31 94 GLN A CA 1
ATOM 732 C C . GLN A 1 94 ? -39.608 4.139 -4.785 1.00 85.31 94 GLN A C 1
ATOM 734 O O . GLN A 1 94 ? -39.682 3.220 -5.594 1.00 85.31 94 GLN A O 1
ATOM 739 N N . LEU A 1 95 ? -39.233 3.938 -3.520 1.00 86.31 95 LEU A N 1
ATOM 740 C CA . LEU A 1 95 ? -38.887 2.613 -2.993 1.00 86.31 95 LEU A CA 1
ATOM 741 C C . LEU A 1 95 ? -40.097 1.671 -2.888 1.00 86.31 95 LEU A C 1
ATOM 743 O O . LEU A 1 95 ? -39.912 0.457 -2.878 1.00 86.31 95 LEU A O 1
ATOM 747 N N . ALA A 1 96 ? -41.312 2.221 -2.800 1.00 89.12 96 ALA A N 1
ATOM 748 C CA . ALA A 1 96 ? -42.559 1.460 -2.754 1.00 89.12 96 ALA A CA 1
ATOM 749 C C . ALA A 1 96 ? -43.040 0.987 -4.137 1.00 89.12 96 ALA A C 1
ATOM 751 O O . ALA A 1 96 ? -43.900 0.109 -4.214 1.00 89.12 96 ALA A O 1
ATOM 752 N N . LEU A 1 97 ? -42.508 1.551 -5.228 1.00 86.69 97 LEU A N 1
ATOM 753 C CA . LEU A 1 97 ? -42.827 1.096 -6.578 1.00 86.69 97 LEU A CA 1
ATOM 754 C C . LEU A 1 97 ? -42.195 -0.285 -6.831 1.00 86.69 97 LEU A C 1
ATOM 756 O O . LEU A 1 97 ? -41.040 -0.515 -6.455 1.00 86.69 97 LEU A O 1
ATOM 760 N N . PRO A 1 98 ? -42.912 -1.215 -7.487 1.00 84.75 98 PRO A N 1
ATOM 761 C CA . PRO A 1 98 ? -42.333 -2.488 -7.880 1.00 84.75 98 PRO A CA 1
ATOM 762 C C . PRO A 1 98 ? -41.148 -2.254 -8.824 1.00 84.75 98 PRO A C 1
ATOM 764 O O . PRO A 1 98 ? -41.192 -1.428 -9.734 1.00 84.75 98 PRO A O 1
ATOM 767 N N . ARG A 1 99 ? -40.064 -3.004 -8.596 1.00 70.81 99 ARG A N 1
ATOM 768 C CA . ARG A 1 99 ? -38.774 -2.858 -9.297 1.00 70.81 99 ARG A CA 1
ATOM 769 C C . ARG A 1 99 ? -38.847 -3.134 -10.807 1.00 70.81 99 ARG A C 1
ATOM 771 O O . ARG A 1 99 ? -37.883 -2.870 -11.522 1.00 70.81 99 ARG A O 1
ATOM 778 N N . SER A 1 100 ? -39.955 -3.693 -11.282 1.00 76.94 100 SER A N 1
ATOM 779 C CA . SER A 1 100 ? -40.254 -3.960 -12.688 1.00 76.94 100 SER A CA 1
ATOM 780 C C . SER A 1 100 ? -41.763 -3.803 -12.913 1.00 76.94 100 SER A C 1
ATOM 782 O O . SER A 1 100 ? -42.527 -4.094 -11.987 1.00 76.94 100 SER A O 1
ATOM 784 N N . PRO A 1 101 ? -42.203 -3.336 -14.096 1.00 63.69 101 PRO A N 1
ATOM 785 C CA . PRO A 1 101 ? -43.622 -3.272 -14.415 1.00 63.69 101 PRO A CA 1
ATOM 786 C C . PRO A 1 101 ? -44.198 -4.691 -14.415 1.00 63.69 101 PRO A C 1
ATOM 788 O O . PRO A 1 101 ? -43.643 -5.598 -15.033 1.00 63.69 101 PRO A O 1
ATOM 791 N N . ILE A 1 102 ? -45.285 -4.883 -13.671 1.00 60.81 102 ILE A N 1
ATOM 792 C CA . ILE A 1 102 ? -46.097 -6.094 -13.748 1.00 60.81 102 ILE A CA 1
ATOM 793 C C . ILE A 1 102 ? -46.937 -5.916 -15.013 1.00 60.81 102 ILE A C 1
ATOM 795 O O . ILE A 1 102 ? -47.946 -5.216 -14.982 1.00 60.81 102 ILE A O 1
ATOM 799 N N . ASP A 1 103 ? -46.458 -6.454 -16.132 1.00 57.50 103 ASP A N 1
ATOM 800 C CA . ASP A 1 103 ? -47.242 -6.520 -17.367 1.00 57.50 103 ASP A CA 1
ATOM 801 C C . ASP A 1 103 ? -48.426 -7.469 -17.111 1.00 57.50 103 ASP A C 1
ATOM 803 O O . ASP A 1 103 ? -48.224 -8.584 -16.620 1.00 57.50 103 ASP A O 1
ATOM 807 N N . SER A 1 104 ? -49.653 -6.987 -17.332 1.00 52.38 104 SER A N 1
ATOM 808 C CA . SER A 1 104 ? -50.913 -7.733 -17.160 1.00 52.38 104 SER A CA 1
ATOM 809 C C . SER A 1 104 ? -51.622 -7.886 -18.493 1.00 52.38 104 SER A C 1
ATOM 811 O O . SER A 1 104 ? -51.628 -6.891 -19.251 1.00 52.38 104 SER A O 1
#

pLDDT: mean 84.07, std 11.86, range [47.81, 97.62]

Mean predicted aligned error: 12.14 Å

Foldseek 3Di:
DPDPVADPVNVVVCQVPPDCCDPSNCVVAVLSVDDPVNVVVLVVVLVVQQVVVCPDPCVVVVHPRDDGDDHRPDDDPDPPPPDDDDDPVVVVVVVPDPPDDPDD

InterPro domains:
  IPR035286 Protein of unknown function DUF5361 [PF17318] (34-69)

Radius of gyration: 25.46 Å; Cα contacts (8 Å, |Δi|>4): 56; chains: 1; bounding box: 74×23×60 Å

Organism: NCBI:txid2419771

Sequence (104 aa):
MGTPQVSWRDVWALTVTCDPQSPLGLALSPDNVWGLREQLLAAAVDALRLLWWAQTADAEKNRNRPKPIPRPGVKKAGRTTRGQAMPLEELKRQLALPRSPIDS